Protein AF-A0A7J8M8Z6-F1 (afdb_monomer_lite)

pLDDT: mean 95.19, std 2.88, range [79.75, 98.19]

Organism: NCBI:txid34289

InterPro domains:
  IPR001834 NADH:cytochrome b5 reductase-like [PTHR19370] (1-44)
  IPR039261 Ferredoxin-NADP reductase (FNR), nucleotide-binding domain [G3DSA:3.40.50.80] (1-44)
  IPR039261 Ferredoxin-NADP reductase (FNR), nucleotide-binding domain [SSF52343] (2-41)

Secondary structure (DSSP, 8-state):
-HHHHSPPP-TT--EEE-S-HHHHHHHHHHHHHTT--GGGEEE-

Foldseek 3Di:
DCPVPADQADPPAAAEDEDDPVVVVVVVVVCVVRPRDPVRYDYD

Sequence (44 aa):
MIQTHCPAPAPDIKILRCGPPPMNKAMAGHLDALGYSPEIQFQF

Structure (mmCIF, N/CA/C/O backbone):
data_AF-A0A7J8M8Z6-F1
#
_entry.id   AF-A0A7J8M8Z6-F1
#
loop_
_atom_site.group_PDB
_atom_site.id
_atom_site.type_symbol
_atom_site.label_atom_id
_atom_site.label_alt_id
_atom_site.label_comp_id
_atom_site.label_asym_id
_atom_site.label_entity_id
_atom_site.label_seq_id
_atom_site.pdbx_PDB_ins_code
_atom_site.Cartn_x
_atom_site.Cartn_y
_atom_s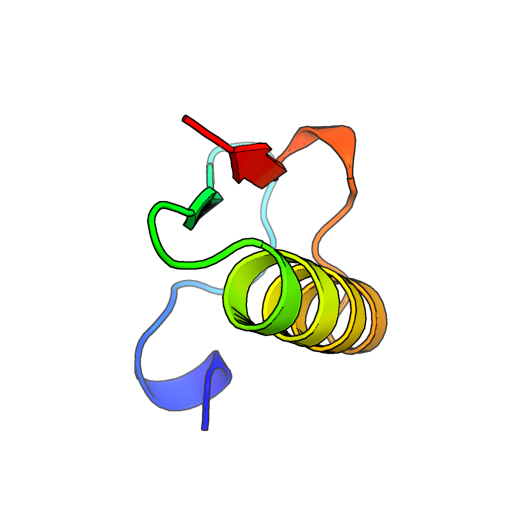ite.Cartn_z
_atom_site.occupancy
_atom_site.B_iso_or_equiv
_atom_site.auth_seq_id
_atom_site.auth_comp_id
_atom_site.auth_asym_id
_atom_site.auth_atom_id
_atom_site.pdbx_PDB_model_num
ATOM 1 N N . MET A 1 1 ? -5.279 -11.114 -4.311 1.00 79.75 1 MET A N 1
ATOM 2 C CA . MET A 1 1 ? -5.610 -9.662 -4.268 1.00 79.75 1 MET A CA 1
ATOM 3 C C . MET A 1 1 ? -5.116 -9.122 -2.930 1.00 79.75 1 MET A C 1
ATOM 5 O O . MET A 1 1 ? -5.069 -9.900 -1.996 1.00 79.75 1 MET A O 1
ATOM 9 N N . ILE A 1 2 ? -4.733 -7.851 -2.775 1.00 91.38 2 ILE A N 1
ATOM 10 C CA . ILE A 1 2 ? -4.157 -7.345 -1.501 1.00 91.38 2 ILE A CA 1
ATOM 11 C C . ILE A 1 2 ? -5.052 -7.678 -0.287 1.00 91.38 2 ILE A C 1
ATOM 13 O O . ILE A 1 2 ? -4.563 -8.164 0.725 1.00 91.38 2 ILE A O 1
ATOM 17 N N . GLN A 1 3 ? -6.375 -7.552 -0.435 1.00 92.69 3 GLN A N 1
ATOM 18 C CA . GLN A 1 3 ? -7.373 -7.888 0.593 1.00 92.69 3 GLN A CA 1
ATOM 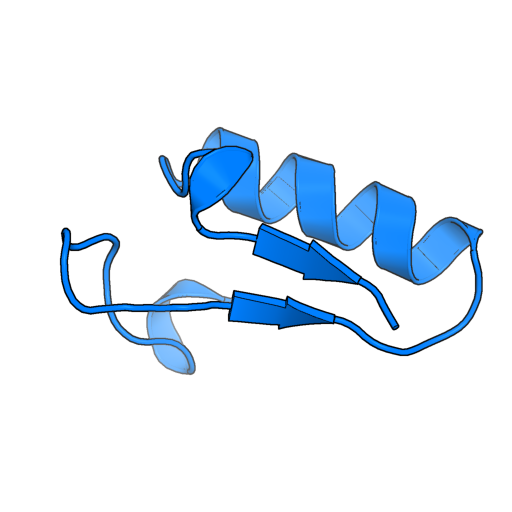19 C C . GLN A 1 3 ? -7.372 -9.362 1.053 1.00 92.69 3 GLN A C 1
ATOM 21 O O . GLN A 1 3 ? -7.905 -9.656 2.113 1.00 92.69 3 GLN A O 1
ATOM 26 N N . THR A 1 4 ? -6.811 -10.299 0.274 1.00 95.38 4 THR A N 1
ATOM 27 C CA . THR A 1 4 ? -6.741 -11.728 0.645 1.00 95.38 4 THR A CA 1
ATOM 28 C C . THR A 1 4 ? -5.475 -12.086 1.419 1.00 95.38 4 THR A C 1
ATOM 30 O O . THR A 1 4 ? -5.374 -13.196 1.931 1.00 95.38 4 THR A O 1
ATOM 33 N N . HIS A 1 5 ? -4.494 -11.181 1.473 1.00 94.75 5 HIS A N 1
ATOM 34 C CA . HIS A 1 5 ? -3.182 -11.435 2.081 1.00 94.75 5 HIS A CA 1
ATOM 35 C C . HIS A 1 5 ? -2.784 -10.396 3.131 1.00 94.75 5 HIS A C 1
ATOM 37 O O . HIS A 1 5 ? -1.872 -10.650 3.913 1.00 94.75 5 HIS A O 1
ATOM 43 N N . CYS A 1 6 ? -3.447 -9.241 3.156 1.00 94.25 6 CYS A N 1
ATOM 44 C CA . CYS A 1 6 ? -3.201 -8.175 4.115 1.00 94.25 6 CYS A CA 1
ATOM 45 C C . CYS A 1 6 ? -4.426 -7.974 5.025 1.00 94.25 6 CYS A C 1
ATOM 47 O O . CYS A 1 6 ? -5.556 -8.141 4.557 1.00 94.25 6 CYS A O 1
ATOM 49 N N . PRO A 1 7 ? -4.223 -7.597 6.301 1.00 94.12 7 PRO A N 1
ATOM 50 C CA . PRO A 1 7 ? -5.307 -7.193 7.194 1.00 94.12 7 PRO A CA 1
ATOM 51 C C . PRO A 1 7 ? -6.064 -5.994 6.630 1.00 94.12 7 PRO A C 1
ATOM 53 O O . PRO A 1 7 ? -5.451 -5.143 5.994 1.00 94.12 7 PRO A O 1
ATOM 56 N N . ALA A 1 8 ? -7.364 -5.896 6.907 1.00 94.56 8 ALA A N 1
ATOM 57 C CA . ALA A 1 8 ? -8.162 -4.738 6.514 1.00 94.56 8 ALA A CA 1
ATOM 58 C C . ALA A 1 8 ? -7.626 -3.427 7.139 1.00 94.56 8 ALA A C 1
ATOM 60 O O . ALA A 1 8 ? -6.990 -3.473 8.195 1.00 94.56 8 ALA A O 1
ATOM 61 N N . PRO A 1 9 ? -7.893 -2.255 6.529 1.00 94.81 9 PRO A N 1
ATOM 62 C CA . PRO A 1 9 ? -7.507 -0.967 7.099 1.00 94.81 9 PRO A CA 1
ATOM 63 C C . PRO A 1 9 ? -8.108 -0.769 8.497 1.00 94.81 9 PRO A C 1
ATOM 65 O O . PRO A 1 9 ? -9.325 -0.836 8.669 1.00 94.81 9 PRO A O 1
ATOM 68 N N . ALA A 1 10 ? -7.255 -0.502 9.484 1.00 93.50 10 ALA A N 1
ATOM 69 C CA . ALA A 1 10 ? -7.644 -0.196 10.856 1.00 93.50 10 ALA A CA 1
ATOM 70 C C . ALA A 1 10 ? -6.576 0.697 11.525 1.00 93.50 10 ALA A C 1
ATOM 72 O O . ALA A 1 10 ? -5.440 0.738 11.043 1.00 93.50 10 ALA A O 1
ATOM 73 N N . PRO A 1 11 ? -6.910 1.425 12.609 1.00 92.19 11 PRO A N 1
ATOM 74 C CA . PRO A 1 11 ? -5.985 2.365 13.259 1.00 92.19 11 PRO A CA 1
ATOM 75 C C . PRO A 1 11 ? -4.696 1.735 13.814 1.00 92.19 11 PRO A C 1
ATOM 77 O O . PRO A 1 11 ? -3.707 2.434 14.014 1.00 92.19 11 PRO A O 1
ATOM 80 N N . ASP A 1 12 ? -4.705 0.430 14.076 1.00 94.44 12 ASP A N 1
ATOM 81 C CA . ASP A 1 12 ? -3.606 -0.360 14.635 1.00 94.44 12 ASP A CA 1
ATOM 82 C C . ASP A 1 12 ? -2.789 -1.120 13.573 1.00 94.44 12 ASP A C 1
ATOM 84 O O . ASP A 1 12 ? -1.849 -1.845 13.905 1.00 94.44 12 ASP A O 1
ATOM 88 N N . ILE A 1 13 ? -3.106 -0.941 12.287 1.00 95.19 13 ILE A N 1
ATOM 89 C CA . ILE A 1 13 ? -2.424 -1.607 11.174 1.00 95.19 13 ILE A CA 1
ATOM 90 C C . ILE A 1 13 ? -1.429 -0.658 10.505 1.00 95.19 13 ILE A C 1
ATOM 92 O O . ILE A 1 13 ? -1.748 0.481 10.169 1.00 95.19 13 ILE A O 1
ATOM 96 N N . LYS A 1 14 ? -0.217 -1.161 10.238 1.00 96.06 14 LYS A N 1
ATOM 97 C CA . LYS A 1 14 ? 0.807 -0.477 9.439 1.00 96.06 14 LYS A CA 1
ATOM 98 C C . LYS A 1 14 ? 1.189 -1.333 8.233 1.00 96.06 14 LYS A C 1
ATOM 100 O O . LYS A 1 14 ? 1.546 -2.499 8.388 1.00 96.06 14 LYS A O 1
ATOM 105 N N . ILE A 1 15 ? 1.159 -0.745 7.039 1.00 96.56 15 ILE A N 1
ATOM 106 C CA . ILE A 1 15 ? 1.607 -1.398 5.807 1.00 96.56 15 ILE A CA 1
ATOM 107 C C . ILE A 1 15 ? 3.040 -0.976 5.502 1.00 96.56 15 ILE A C 1
ATOM 109 O O . ILE A 1 15 ? 3.330 0.206 5.321 1.00 96.56 15 ILE A O 1
ATOM 113 N N . LEU A 1 16 ? 3.929 -1.961 5.421 1.00 96.81 16 LEU A N 1
ATOM 114 C CA . LEU A 1 16 ? 5.338 -1.774 5.104 1.00 96.81 16 LEU A CA 1
ATOM 115 C C . LEU A 1 16 ? 5.589 -2.123 3.636 1.00 96.81 16 LEU A C 1
ATOM 117 O O . LEU A 1 16 ? 5.264 -3.223 3.189 1.00 96.81 16 LEU A O 1
ATOM 121 N N . ARG A 1 17 ? 6.176 -1.190 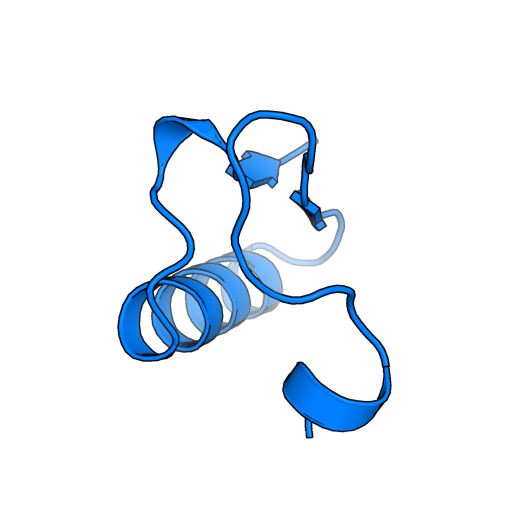2.886 1.00 95.94 17 ARG A N 1
ATOM 122 C CA . ARG A 1 17 ? 6.534 -1.360 1.475 1.00 95.94 17 ARG A CA 1
ATOM 123 C C . ARG A 1 17 ? 8.045 -1.257 1.306 1.00 95.94 17 ARG A C 1
ATOM 125 O O . ARG A 1 17 ? 8.676 -0.339 1.821 1.00 95.94 17 ARG A O 1
ATOM 132 N N . CYS A 1 18 ? 8.616 -2.194 0.566 1.00 96.94 18 CYS A N 1
ATOM 133 C CA . CYS A 1 18 ? 10.007 -2.171 0.137 1.00 96.94 18 CYS A CA 1
ATOM 134 C C . CYS A 1 18 ? 10.078 -2.816 -1.249 1.00 96.94 18 CYS A C 1
ATOM 136 O O . CYS A 1 18 ? 9.376 -3.793 -1.518 1.00 96.94 18 CYS A O 1
ATOM 138 N N . GLY A 1 19 ? 10.893 -2.256 -2.136 1.00 96.31 19 GLY A N 1
ATOM 139 C CA . GLY A 1 19 ? 11.003 -2.720 -3.513 1.00 96.31 19 GLY A CA 1
ATOM 140 C C . GLY A 1 19 ? 11.386 -1.603 -4.481 1.00 96.31 19 GLY A C 1
ATOM 141 O O . GLY A 1 19 ? 11.634 -0.470 -4.059 1.00 96.31 19 GLY A O 1
ATOM 142 N N . PRO A 1 20 ? 11.437 -1.901 -5.791 1.00 98.19 20 PRO A N 1
ATOM 143 C CA . PRO A 1 20 ? 11.766 -0.913 -6.809 1.00 98.19 20 PRO A CA 1
ATOM 144 C C . PRO A 1 20 ? 10.818 0.299 -6.764 1.00 98.19 20 PRO A C 1
ATOM 146 O O . PRO A 1 20 ? 9.613 0.122 -6.554 1.00 98.19 20 PRO A O 1
ATOM 149 N N . PRO A 1 21 ? 11.299 1.523 -7.054 1.00 97.38 21 PRO A N 1
ATOM 150 C CA . PRO A 1 21 ? 10.464 2.726 -7.058 1.00 97.38 21 PRO A CA 1
ATOM 151 C C . PRO A 1 21 ? 9.133 2.608 -7.829 1.00 97.38 21 PRO A C 1
ATOM 153 O O . PRO A 1 21 ? 8.102 3.006 -7.276 1.00 97.38 21 PRO A O 1
ATOM 156 N N . PRO A 1 22 ? 9.078 2.033 -9.054 1.00 97.94 22 PRO A N 1
ATOM 157 C CA . PRO A 1 22 ? 7.805 1.893 -9.763 1.00 97.94 22 PRO A CA 1
ATOM 158 C C . PRO A 1 22 ? 6.841 0.918 -9.073 1.00 97.94 22 PRO A C 1
ATOM 160 O O . PRO A 1 22 ? 5.635 1.158 -9.071 1.00 97.94 22 PRO A O 1
ATOM 163 N N . MET A 1 23 ? 7.358 -0.139 -8.439 1.00 97.94 23 MET A N 1
ATOM 164 C CA . MET A 1 23 ? 6.544 -1.095 -7.687 1.00 97.94 23 MET A CA 1
ATOM 165 C C . MET A 1 23 ? 5.931 -0.437 -6.450 1.00 97.94 23 MET A C 1
ATOM 167 O O . MET A 1 23 ? 4.725 -0.546 -6.239 1.00 97.94 23 MET A O 1
ATOM 171 N N . ASN A 1 24 ? 6.723 0.302 -5.668 1.00 97.50 24 ASN A N 1
ATOM 172 C CA . ASN A 1 24 ? 6.208 1.004 -4.493 1.00 97.50 24 ASN A CA 1
ATOM 173 C C . ASN A 1 24 ? 5.125 2.017 -4.876 1.00 97.50 24 ASN A C 1
ATOM 175 O O . ASN A 1 24 ? 4.091 2.072 -4.208 1.00 97.50 24 ASN A O 1
ATOM 179 N N . LYS A 1 25 ? 5.321 2.766 -5.968 1.00 97.31 25 LYS A N 1
ATOM 180 C CA . LYS A 1 25 ? 4.324 3.721 -6.470 1.00 97.31 25 LYS A CA 1
ATOM 181 C C . LYS A 1 25 ? 3.011 3.035 -6.857 1.00 97.31 25 LYS A C 1
ATOM 183 O O . LYS A 1 25 ? 1.951 3.506 -6.455 1.00 97.31 25 LYS A O 1
ATOM 188 N N . ALA A 1 26 ? 3.075 1.923 -7.593 1.00 97.44 26 ALA A N 1
ATOM 189 C CA . ALA A 1 26 ? 1.884 1.147 -7.942 1.00 97.44 26 ALA A CA 1
ATOM 190 C C . ALA A 1 26 ? 1.182 0.606 -6.687 1.00 97.44 26 ALA A C 1
ATOM 192 O O . ALA A 1 26 ? -0.038 0.686 -6.566 1.00 97.44 26 ALA A O 1
ATOM 193 N N . MET A 1 27 ? 1.959 0.113 -5.719 1.00 97.19 27 MET A N 1
ATOM 194 C CA . MET A 1 27 ? 1.408 -0.454 -4.493 1.00 97.19 27 MET A CA 1
ATOM 195 C C . MET A 1 27 ? 0.725 0.580 -3.606 1.00 97.19 27 MET A C 1
ATOM 197 O O . MET A 1 27 ? -0.343 0.275 -3.086 1.00 97.19 27 MET A O 1
ATOM 201 N N . ALA A 1 28 ? 1.275 1.793 -3.488 1.00 96.56 28 ALA A N 1
ATOM 202 C CA . ALA A 1 28 ? 0.588 2.896 -2.813 1.00 96.56 28 ALA A CA 1
ATOM 203 C C . ALA A 1 28 ? -0.779 3.172 -3.447 1.00 96.56 28 ALA A C 1
ATOM 205 O O . ALA A 1 28 ? -1.783 3.143 -2.750 1.00 96.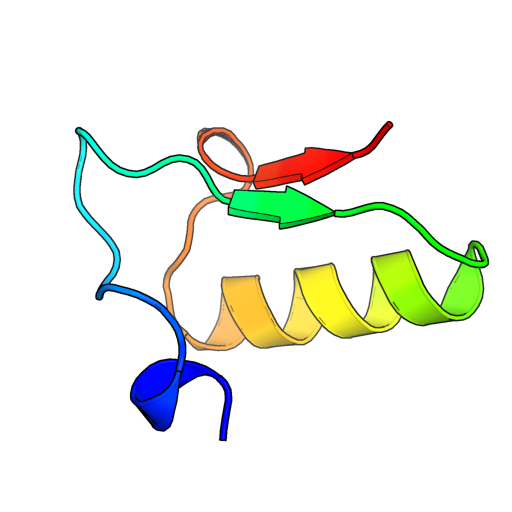56 28 ALA A O 1
ATOM 206 N N . GLY A 1 29 ? -0.843 3.310 -4.777 1.00 96.81 29 GLY A N 1
ATOM 207 C CA . GLY A 1 29 ? -2.111 3.580 -5.463 1.00 96.81 29 GLY A CA 1
ATOM 208 C C . GLY A 1 29 ? -3.162 2.481 -5.264 1.00 96.81 29 GLY A C 1
ATOM 209 O O . GLY A 1 29 ? -4.345 2.771 -5.099 1.00 96.81 29 GLY A O 1
ATOM 210 N N . HIS A 1 30 ? -2.747 1.212 -5.233 1.00 96.88 30 HIS A N 1
ATOM 211 C CA . HIS A 1 30 ? -3.666 0.112 -4.933 1.00 96.88 30 HIS A CA 1
ATOM 212 C C . HIS A 1 30 ? -4.138 0.109 -3.474 1.00 96.88 30 HIS A C 1
ATOM 214 O O . HIS A 1 30 ? -5.294 -0.211 -3.218 1.00 96.88 30 HIS A O 1
ATOM 220 N N . LEU A 1 31 ? -3.267 0.454 -2.526 1.00 96.56 31 LEU A N 1
ATOM 221 C CA . LEU A 1 31 ? -3.621 0.580 -1.112 1.00 96.56 31 LEU A CA 1
ATOM 222 C C . LEU A 1 31 ? -4.566 1.771 -0.882 1.00 96.56 31 LEU A C 1
ATOM 224 O O . LEU A 1 31 ? -5.577 1.617 -0.199 1.00 96.56 31 LEU A O 1
ATOM 228 N N . ASP A 1 32 ? -4.323 2.905 -1.536 1.00 96.00 32 ASP A N 1
ATOM 229 C CA . ASP A 1 32 ? -5.195 4.082 -1.479 1.00 96.00 32 ASP A CA 1
ATOM 230 C C . ASP A 1 32 ? -6.606 3.749 -1.995 1.00 96.00 32 ASP A C 1
ATOM 232 O O . ASP A 1 32 ? -7.602 4.047 -1.336 1.00 96.00 32 ASP A O 1
ATOM 236 N N . ALA A 1 33 ? -6.703 3.040 -3.128 1.00 96.38 33 ALA A N 1
ATOM 237 C CA . ALA A 1 33 ? -7.979 2.593 -3.697 1.00 96.38 33 ALA A CA 1
ATOM 238 C C . ALA A 1 33 ? -8.754 1.618 -2.787 1.00 96.38 33 ALA A C 1
ATOM 240 O O . ALA A 1 33 ? -9.967 1.472 -2.928 1.00 96.38 33 ALA A O 1
ATOM 241 N N . LEU A 1 34 ? -8.062 0.952 -1.860 1.00 95.12 34 LEU A N 1
ATOM 242 C CA . LEU A 1 34 ? -8.642 0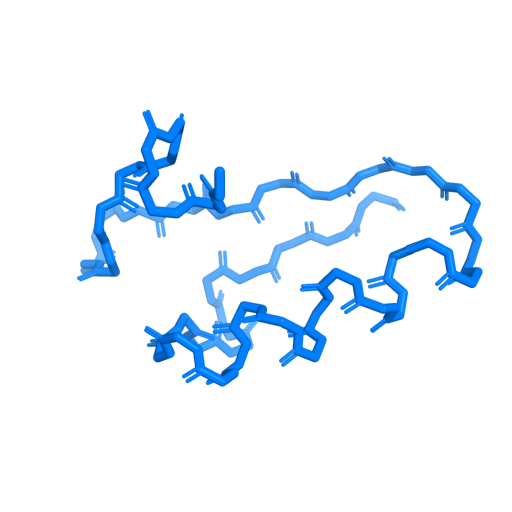.031 -0.881 1.00 95.12 34 LEU A CA 1
ATOM 243 C C . LEU A 1 34 ? -8.912 0.691 0.483 1.00 95.12 34 LEU A C 1
ATOM 245 O O . LEU A 1 34 ? -9.380 0.010 1.395 1.00 95.12 34 LEU A O 1
ATOM 249 N N . GLY A 1 35 ? -8.636 1.991 0.628 1.00 95.12 35 GLY A N 1
ATOM 250 C CA . GLY A 1 35 ? -8.898 2.756 1.849 1.00 95.12 35 GLY A CA 1
ATOM 251 C C . GLY A 1 35 ? -7.782 2.711 2.895 1.00 95.12 35 GLY A C 1
ATOM 252 O O . GLY A 1 35 ? -8.001 3.134 4.028 1.00 95.12 35 GLY A O 1
ATOM 253 N N . TYR A 1 36 ? -6.585 2.226 2.551 1.00 95.44 36 TYR A N 1
ATOM 254 C CA . TYR A 1 36 ? -5.428 2.359 3.437 1.00 95.44 36 TYR A CA 1
ATOM 255 C C . TYR A 1 36 ? -4.887 3.784 3.328 1.00 95.44 36 TYR A C 1
ATOM 257 O O . TYR A 1 36 ? -4.341 4.159 2.293 1.00 95.44 36 TYR A O 1
ATOM 265 N N . SER A 1 37 ? -5.013 4.583 4.386 1.00 94.19 37 SER A N 1
ATOM 266 C CA . SER A 1 37 ? -4.548 5.971 4.353 1.00 94.19 37 SER A CA 1
ATOM 267 C C . SER A 1 37 ? -3.024 6.069 4.147 1.00 94.19 37 SER A C 1
ATOM 269 O O . SER A 1 37 ? -2.278 5.176 4.563 1.00 94.19 37 SER A O 1
ATOM 271 N N . PRO A 1 38 ? -2.512 7.166 3.559 1.00 92.94 38 PRO A N 1
ATOM 272 C CA . PRO A 1 38 ? -1.069 7.368 3.403 1.00 92.94 38 PRO A CA 1
ATOM 273 C C . PRO A 1 38 ? -0.301 7.324 4.733 1.00 92.94 38 PRO A C 1
ATOM 275 O O . PRO A 1 38 ? 0.839 6.876 4.781 1.00 92.94 38 PRO A O 1
ATOM 278 N N . GLU A 1 39 ? -0.940 7.732 5.831 1.00 94.00 39 GLU A N 1
ATOM 279 C CA . GLU A 1 39 ? -0.366 7.762 7.182 1.00 94.00 39 GLU A CA 1
ATOM 280 C C . GLU A 1 39 ? -0.048 6.363 7.729 1.00 94.00 39 GLU A C 1
ATOM 282 O O . GLU A 1 39 ? 0.901 6.195 8.504 1.00 94.00 39 GLU A O 1
ATOM 287 N N . ILE A 1 40 ? -0.793 5.337 7.306 1.00 95.25 40 ILE A N 1
ATOM 288 C CA . ILE A 1 40 ? -0.546 3.946 7.708 1.00 95.25 40 ILE A CA 1
ATOM 289 C C . ILE A 1 40 ? 0.398 3.205 6.754 1.00 95.25 40 ILE A C 1
AT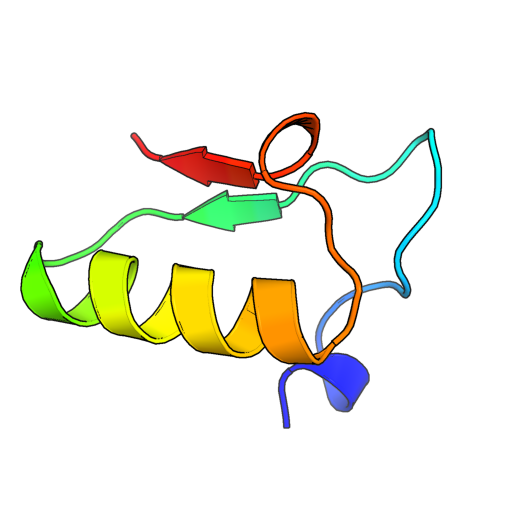OM 291 O O . ILE A 1 40 ? 0.810 2.083 7.047 1.00 95.25 40 ILE A O 1
ATOM 295 N N . GLN A 1 41 ? 0.805 3.833 5.648 1.00 95.88 41 GLN A N 1
ATOM 296 C CA . GLN A 1 41 ? 1.751 3.272 4.688 1.00 95.88 41 GLN A CA 1
ATOM 297 C C . GLN A 1 41 ? 3.163 3.812 4.942 1.00 95.88 41 GLN A C 1
ATOM 299 O O . GLN A 1 41 ? 3.404 5.014 4.901 1.00 95.88 41 GLN A O 1
ATOM 304 N N . PHE A 1 42 ? 4.130 2.926 5.156 1.00 96.62 42 PHE A N 1
ATOM 305 C CA . PHE A 1 42 ? 5.540 3.290 5.280 1.00 96.62 42 PHE A CA 1
ATOM 306 C C . PHE A 1 42 ? 6.350 2.637 4.163 1.00 96.62 42 PHE A C 1
ATOM 308 O O . PHE A 1 42 ? 6.191 1.447 3.890 1.00 96.62 42 PHE A O 1
ATOM 315 N N . GLN A 1 43 ? 7.207 3.420 3.515 1.00 96.06 43 GLN A N 1
ATOM 316 C CA . GLN A 1 43 ? 8.143 2.942 2.506 1.00 96.06 43 GLN A CA 1
ATOM 317 C C . GLN A 1 43 ? 9.566 3.075 3.052 1.00 96.06 43 GLN A C 1
ATOM 319 O O . GLN A 1 43 ? 9.939 4.163 3.486 1.00 96.06 43 GLN A O 1
ATOM 324 N N . PHE A 1 44 ? 10.320 1.974 3.010 1.00 92.12 44 PHE A N 1
ATOM 325 C CA . PHE A 1 44 ? 11.753 1.950 3.317 1.00 92.12 44 PHE A CA 1
ATOM 326 C C . PHE A 1 44 ? 12.603 2.540 2.184 1.00 92.12 44 PHE A C 1
ATOM 328 O O . PHE A 1 44 ? 12.159 2.491 1.008 1.00 92.12 44 PHE A O 1
#

Radius of gyration: 9.82 Å; chains: 1; bounding box: 21×20×24 Å